Protein AF-A0A4Q3XV71-F1 (afdb_monomer)

Radius of gyration: 13.36 Å; Cα contacts (8 Å, |Δi|>4): 18; chains: 1; bounding box: 22×31×36 Å

Mean predicted aligned error: 11.02 Å

Sequence (59 aa):
MKPTSISAERLFEEHREALRWEWIAGHAHPERRFDEAAVRDAQSAADLVGYLNYIHPYR

pLDDT: mean 70.97, std 13.39, range [36.16, 92.25]

Structure (mmCIF, N/CA/C/O backbone):
data_AF-A0A4Q3XV71-F1
#
_entry.id   AF-A0A4Q3XV71-F1
#
loop_
_atom_site.group_PDB
_atom_site.id
_atom_site.type_symbol
_atom_site.label_atom_id
_atom_site.label_alt_id
_atom_site.label_comp_id
_atom_site.label_asym_id
_atom_site.label_entity_id
_atom_site.label_seq_id
_atom_site.pdbx_PDB_ins_code
_atom_site.Cartn_x
_atom_site.Cartn_y
_atom_site.Cartn_z
_atom_site.occupancy
_atom_site.B_iso_or_equiv
_atom_site.auth_seq_id
_atom_site.auth_comp_id
_atom_site.auth_asym_id
_atom_site.auth_atom_id
_atom_site.pdbx_PDB_model_num
ATOM 1 N N . MET A 1 1 ? 3.702 23.179 12.779 1.00 43.59 1 MET A N 1
ATOM 2 C CA . MET A 1 1 ? 3.893 21.711 12.775 1.00 43.59 1 MET A CA 1
ATOM 3 C C . MET A 1 1 ? 4.350 21.301 11.389 1.00 43.59 1 MET A C 1
ATOM 5 O O . MET A 1 1 ? 3.673 21.659 10.435 1.00 43.59 1 MET A O 1
ATOM 9 N N . LYS A 1 2 ? 5.499 20.629 11.251 1.00 36.16 2 LYS A N 1
ATOM 10 C CA . LYS A 1 2 ? 5.855 20.004 9.966 1.00 36.16 2 LYS A CA 1
ATOM 11 C C . LYS A 1 2 ? 4.860 18.863 9.712 1.00 36.16 2 LYS A C 1
ATOM 13 O O . LYS A 1 2 ? 4.572 18.154 10.676 1.00 36.16 2 LYS A O 1
ATOM 18 N N . PRO A 1 3 ? 4.319 18.690 8.494 1.00 47.28 3 PRO A N 1
ATOM 19 C CA . PRO A 1 3 ? 3.478 17.540 8.195 1.00 47.28 3 PRO A CA 1
ATOM 20 C C . PRO A 1 3 ? 4.310 16.282 8.439 1.00 47.28 3 PRO A C 1
ATOM 22 O O . PRO A 1 3 ? 5.356 16.083 7.821 1.00 47.28 3 PRO A O 1
ATOM 25 N N . THR A 1 4 ? 3.900 15.484 9.419 1.00 58.56 4 THR A N 1
ATOM 26 C CA . THR A 1 4 ? 4.509 14.190 9.704 1.00 58.56 4 THR A CA 1
ATOM 27 C C . THR A 1 4 ? 4.271 13.335 8.470 1.00 58.56 4 THR A C 1
ATOM 29 O O . THR A 1 4 ? 3.123 13.058 8.135 1.00 58.56 4 THR A O 1
ATOM 32 N N . SER A 1 5 ? 5.325 12.978 7.738 1.00 54.00 5 SER A N 1
ATOM 33 C CA . SER A 1 5 ? 5.181 12.135 6.554 1.00 54.00 5 SER A CA 1
ATOM 34 C C . SER A 1 5 ? 4.550 10.803 6.969 1.00 54.00 5 SER A C 1
ATOM 36 O O . SER A 1 5 ? 5.129 10.075 7.780 1.00 54.00 5 SER A O 1
ATOM 38 N N . ILE A 1 6 ? 3.364 10.500 6.444 1.00 62.34 6 ILE A N 1
ATOM 39 C CA . ILE A 1 6 ? 2.711 9.200 6.613 1.00 62.34 6 ILE A CA 1
ATOM 40 C C . ILE A 1 6 ? 3.260 8.280 5.520 1.00 62.34 6 ILE A C 1
ATOM 42 O O . ILE A 1 6 ? 3.119 8.579 4.336 1.00 62.34 6 ILE A O 1
ATOM 46 N N . SER A 1 7 ? 3.920 7.189 5.914 1.00 68.50 7 SER A N 1
ATOM 47 C CA . SER A 1 7 ? 4.292 6.103 5.004 1.00 68.50 7 SER A CA 1
ATOM 48 C C . SER A 1 7 ? 3.200 5.033 4.996 1.00 68.50 7 SER A C 1
ATOM 50 O O . SER A 1 7 ? 2.500 4.846 5.993 1.00 68.50 7 SER A O 1
ATOM 52 N N . ALA A 1 8 ? 3.072 4.313 3.878 1.00 69.50 8 ALA A N 1
ATOM 53 C CA . ALA A 1 8 ? 2.161 3.173 3.772 1.00 69.50 8 ALA A CA 1
ATOM 54 C C . ALA A 1 8 ? 2.467 2.105 4.835 1.00 69.50 8 ALA A C 1
ATOM 56 O O . ALA A 1 8 ? 1.547 1.560 5.431 1.00 69.50 8 ALA A O 1
ATOM 57 N N . GLU A 1 9 ? 3.751 1.885 5.130 1.00 72.19 9 GLU A N 1
ATOM 58 C CA . GLU A 1 9 ? 4.210 1.001 6.206 1.00 72.19 9 GLU A CA 1
ATOM 59 C C . GLU A 1 9 ? 3.665 1.428 7.571 1.00 72.19 9 GLU A C 1
ATOM 61 O O . GLU A 1 9 ? 3.031 0.635 8.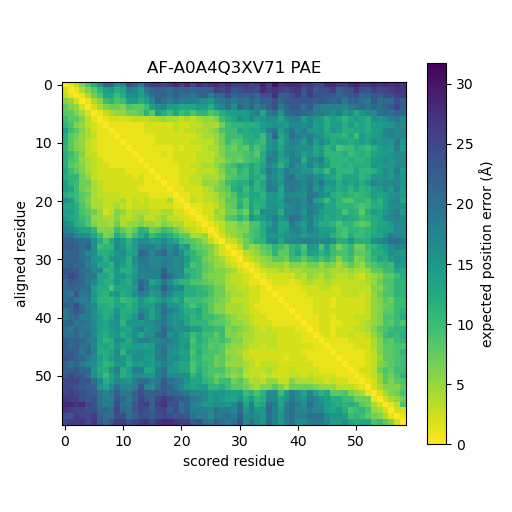261 1.00 72.19 9 GLU A O 1
ATOM 66 N N . ARG A 1 10 ? 3.828 2.703 7.942 1.00 77.88 10 ARG A N 1
ATOM 67 C CA . ARG A 1 10 ? 3.374 3.196 9.246 1.00 77.88 10 ARG A CA 1
ATOM 68 C C . ARG A 1 10 ? 1.856 3.108 9.393 1.00 77.88 10 ARG A C 1
ATOM 70 O O . ARG A 1 10 ? 1.374 2.721 10.450 1.00 77.88 10 ARG A O 1
ATOM 77 N N . LEU A 1 11 ? 1.119 3.456 8.337 1.00 77.69 11 LEU A N 1
ATOM 78 C CA . LEU A 1 11 ? -0.342 3.391 8.335 1.00 77.69 11 LEU A CA 1
ATOM 79 C C . LEU A 1 11 ? -0.843 1.944 8.401 1.00 77.69 11 LEU A C 1
ATOM 81 O O . LEU A 1 11 ? -1.814 1.669 9.105 1.00 77.69 11 LEU A O 1
ATOM 85 N N . PHE A 1 12 ? -0.175 1.029 7.698 1.00 80.38 12 PHE A N 1
ATOM 86 C CA . PHE A 1 12 ? -0.487 -0.391 7.753 1.00 80.38 12 PHE A CA 1
ATOM 87 C C . PHE A 1 12 ? -0.260 -0.959 9.152 1.00 80.38 12 PHE A C 1
ATOM 89 O O . PHE A 1 12 ? -1.181 -1.553 9.704 1.00 80.38 12 PHE A O 1
ATOM 96 N N . GLU A 1 13 ? 0.922 -0.750 9.737 1.00 83.44 13 GLU A N 1
ATOM 97 C CA . GLU A 1 13 ? 1.258 -1.303 11.055 1.00 83.44 13 GLU A CA 1
ATOM 98 C C . GLU A 1 13 ? 0.316 -0.784 12.149 1.00 83.44 13 GLU A C 1
ATOM 100 O O . GLU A 1 13 ? -0.136 -1.556 12.990 1.00 83.44 13 GLU A O 1
ATOM 105 N N . GLU A 1 14 ? -0.070 0.493 12.092 1.00 87.25 14 GLU A N 1
ATOM 106 C CA . GLU A 1 14 ? -1.005 1.085 13.056 1.00 87.25 14 GLU A CA 1
ATOM 107 C C . GLU A 1 14 ? -2.400 0.433 13.030 1.00 87.25 14 GLU A C 1
ATOM 109 O O . GLU A 1 14 ? -3.049 0.315 14.068 1.00 87.25 14 GLU A O 1
ATOM 114 N N . HIS A 1 15 ? -2.862 -0.026 11.865 1.00 84.56 15 HIS A N 1
ATOM 115 C CA . HIS A 1 15 ? -4.219 -0.560 11.697 1.00 84.56 15 HIS A CA 1
ATOM 116 C C . HIS A 1 15 ? -4.263 -2.081 11.527 1.00 84.56 15 HIS A C 1
ATOM 118 O O . HIS A 1 15 ? -5.352 -2.661 11.447 1.00 84.56 15 HIS A O 1
ATOM 124 N N . ARG A 1 16 ? -3.098 -2.736 11.492 1.00 88.06 16 ARG A N 1
ATOM 125 C CA . ARG A 1 16 ? -2.958 -4.154 11.166 1.00 88.06 16 ARG A CA 1
ATOM 126 C C . ARG A 1 16 ? -3.805 -5.041 12.060 1.00 88.06 16 ARG A C 1
ATOM 128 O O . ARG A 1 16 ? -4.556 -5.868 11.556 1.00 88.06 16 ARG A O 1
ATOM 135 N N . GLU A 1 17 ? -3.707 -4.865 13.372 1.00 91.00 17 GLU A N 1
ATOM 136 C CA . GLU A 1 17 ? -4.420 -5.712 14.330 1.00 91.00 17 GLU A CA 1
ATOM 137 C C . GLU A 1 17 ? -5.918 -5.402 14.353 1.00 91.00 17 GLU A C 1
ATOM 139 O O . GLU A 1 17 ? -6.744 -6.308 14.244 1.00 91.00 17 GLU A O 1
ATOM 144 N N . ALA A 1 18 ? -6.274 -4.115 14.423 1.00 92.25 18 ALA A N 1
ATOM 145 C CA . ALA A 1 18 ? -7.660 -3.668 14.541 1.00 92.25 18 ALA A CA 1
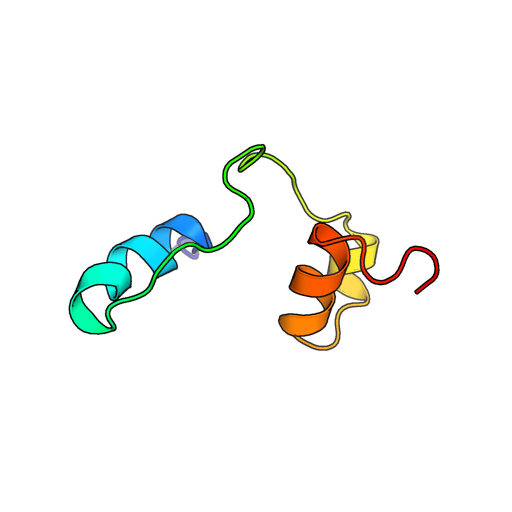ATOM 146 C C . ALA A 1 18 ? -8.507 -4.049 13.319 1.00 92.25 18 ALA A C 1
ATOM 148 O O . ALA A 1 18 ? -9.666 -4.442 13.458 1.00 92.25 18 ALA A O 1
ATOM 149 N N . LEU A 1 19 ? -7.925 -3.949 12.122 1.00 89.69 19 LEU A N 1
ATOM 150 C CA . LEU A 1 19 ? -8.609 -4.250 10.865 1.00 89.69 19 LEU A CA 1
ATOM 151 C C . LEU A 1 19 ? -8.245 -5.630 10.302 1.00 89.69 19 LEU A C 1
ATOM 153 O O . LEU A 1 19 ? -8.789 -6.029 9.271 1.00 89.69 19 LEU A O 1
ATOM 157 N N . ARG A 1 20 ? -7.370 -6.376 10.994 1.00 88.75 20 ARG A N 1
ATOM 158 C CA . ARG A 1 20 ? -6.826 -7.682 10.579 1.00 88.75 20 ARG A CA 1
ATOM 159 C C .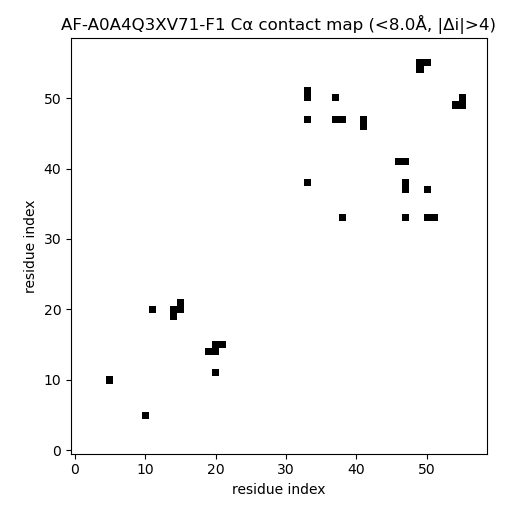 ARG A 1 20 ? -6.256 -7.639 9.165 1.00 88.75 20 ARG A C 1
ATOM 161 O O . ARG A 1 20 ? -6.570 -8.484 8.328 1.00 88.75 20 ARG A O 1
ATOM 168 N N . TRP A 1 21 ? -5.470 -6.611 8.881 1.00 84.44 21 TRP A N 1
ATOM 169 C CA . TRP A 1 21 ? -4.848 -6.468 7.576 1.00 84.44 21 TRP A CA 1
ATOM 170 C C . TRP A 1 21 ? -3.701 -7.452 7.400 1.00 84.44 21 TRP A C 1
ATOM 172 O O . TRP A 1 21 ? -2.923 -7.726 8.316 1.00 84.44 21 TRP A O 1
ATOM 182 N N . GLU A 1 22 ? -3.577 -7.941 6.174 1.00 78.56 22 GLU A N 1
ATOM 183 C CA . GLU A 1 22 ? -2.472 -8.779 5.749 1.00 78.56 22 GLU A CA 1
ATOM 184 C C . GLU A 1 22 ? -1.703 -8.068 4.643 1.00 78.56 22 GLU A C 1
ATOM 186 O O . GLU A 1 22 ? -2.279 -7.532 3.694 1.00 78.56 22 GLU A O 1
ATOM 191 N N . TRP A 1 23 ? -0.381 -8.039 4.786 1.00 77.50 23 TRP A N 1
ATOM 192 C CA . TRP A 1 23 ? 0.484 -7.449 3.784 1.00 77.50 23 TRP A CA 1
ATOM 193 C C . TRP A 1 23 ? 0.748 -8.493 2.704 1.00 77.50 23 TRP A C 1
ATOM 195 O O . TRP A 1 23 ? 1.609 -9.361 2.851 1.00 77.50 23 TRP A O 1
ATOM 205 N N . ILE A 1 24 ? -0.007 -8.413 1.613 1.00 72.56 24 ILE A N 1
ATOM 206 C CA . ILE A 1 24 ? -0.058 -9.479 0.605 1.00 72.56 24 ILE A CA 1
ATOM 207 C C . ILE A 1 24 ? 1.075 -9.434 -0.439 1.00 72.56 24 ILE A C 1
ATOM 209 O O . ILE A 1 24 ? 1.338 -10.448 -1.078 1.00 72.56 24 ILE A O 1
ATOM 213 N N . ALA A 1 25 ? 1.760 -8.297 -0.635 1.00 67.94 25 ALA A N 1
ATOM 214 C CA . ALA A 1 25 ? 2.832 -8.149 -1.636 1.00 67.94 25 ALA A CA 1
ATOM 215 C C . ALA A 1 25 ? 3.701 -6.899 -1.402 1.00 67.94 25 ALA A C 1
ATOM 217 O O . ALA A 1 25 ? 3.259 -5.961 -0.758 1.00 67.94 25 ALA A O 1
ATOM 218 N N . GLY A 1 26 ? 4.911 -6.834 -1.973 1.00 65.12 26 GLY A N 1
ATOM 219 C CA . GLY A 1 26 ? 5.783 -5.644 -1.889 1.00 65.12 26 GLY A CA 1
ATOM 220 C C . GLY A 1 26 ? 6.853 -5.681 -0.788 1.00 65.12 26 GLY A C 1
ATOM 221 O O . GLY A 1 26 ? 7.535 -4.687 -0.572 1.00 65.12 26 GLY A O 1
ATOM 222 N N . HIS A 1 27 ? 7.052 -6.835 -0.143 1.00 66.62 27 HIS A N 1
ATOM 223 C CA . HIS A 1 27 ? 8.060 -7.056 0.911 1.00 66.62 27 HIS A CA 1
ATOM 224 C C . HIS A 1 27 ? 9.521 -6.930 0.447 1.00 66.62 27 HIS A C 1
ATOM 226 O O . HIS A 1 27 ? 10.415 -6.775 1.268 1.00 66.62 27 HIS A O 1
ATOM 232 N N . ALA A 1 28 ? 9.783 -7.039 -0.860 1.00 56.47 28 ALA A N 1
ATOM 233 C CA . ALA A 1 28 ? 11.141 -7.205 -1.378 1.00 56.47 28 ALA A CA 1
ATOM 234 C C . ALA A 1 28 ? 11.931 -5.896 -1.550 1.00 56.47 28 ALA A C 1
ATOM 236 O O . ALA A 1 28 ? 13.148 -5.967 -1.651 1.00 56.47 28 ALA A O 1
ATOM 237 N N . HIS A 1 29 ? 11.275 -4.730 -1.595 1.00 59.34 29 HIS A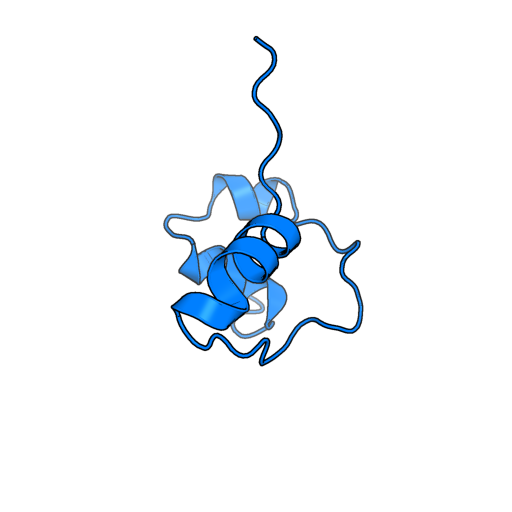 N 1
ATOM 238 C CA . HIS A 1 29 ? 11.932 -3.447 -1.884 1.00 59.34 29 HIS A CA 1
ATOM 239 C C . HIS A 1 29 ? 11.144 -2.249 -1.309 1.00 59.34 29 HIS A C 1
ATOM 241 O O . HIS A 1 29 ? 10.596 -1.459 -2.086 1.00 59.34 29 HIS A O 1
ATOM 247 N N . PRO A 1 30 ? 11.028 -2.097 0.026 1.00 57.09 30 PRO A N 1
ATOM 248 C CA . PRO A 1 30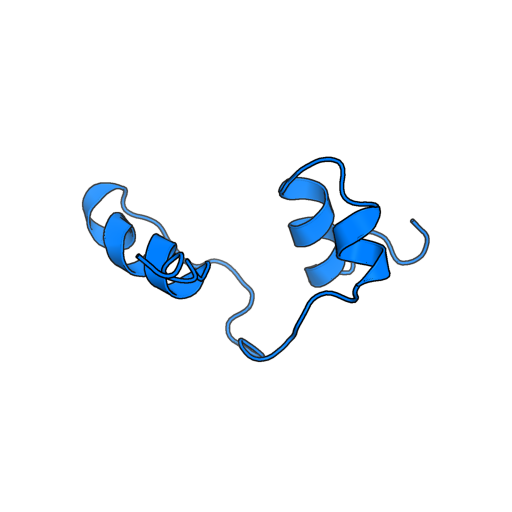 ? 10.313 -0.969 0.646 1.00 57.09 30 PRO A CA 1
ATOM 249 C C . PRO A 1 30 ? 10.917 0.404 0.292 1.00 57.09 30 PRO A C 1
ATOM 251 O O . PRO A 1 30 ? 10.251 1.433 0.393 1.00 57.09 30 PRO A O 1
ATOM 254 N N . GLU A 1 31 ? 12.171 0.433 -0.157 1.00 59.75 31 GLU A N 1
ATOM 255 C CA . GLU A 1 31 ? 12.886 1.614 -0.633 1.00 59.75 31 GLU A CA 1
ATOM 256 C C . GLU A 1 31 ? 12.474 2.076 -2.039 1.00 59.75 31 GLU A C 1
ATOM 258 O O . GLU A 1 31 ? 12.849 3.183 -2.446 1.00 59.75 31 GLU A O 1
ATOM 263 N N . ARG A 1 32 ? 11.726 1.257 -2.798 1.00 66.06 32 ARG A N 1
ATOM 264 C CA . ARG A 1 32 ? 11.265 1.637 -4.138 1.00 66.06 32 ARG A CA 1
ATOM 265 C C . ARG A 1 32 ? 10.314 2.820 -4.045 1.00 66.06 32 ARG A C 1
ATOM 267 O O . ARG A 1 32 ? 9.206 2.735 -3.525 1.00 66.06 32 ARG A O 1
ATOM 274 N N . ARG A 1 33 ? 10.765 3.935 -4.607 1.00 69.31 33 ARG A N 1
ATOM 275 C CA . ARG A 1 33 ? 9.966 5.143 -4.780 1.00 69.31 33 ARG A CA 1
ATOM 276 C C . ARG A 1 33 ? 9.208 5.076 -6.100 1.00 69.31 33 ARG A C 1
ATOM 278 O O . ARG A 1 33 ? 9.691 4.500 -7.074 1.00 69.31 33 ARG A O 1
ATOM 285 N N . PHE A 1 34 ? 8.030 5.686 -6.123 1.00 71.44 34 PHE A N 1
ATOM 286 C CA . PHE A 1 34 ? 7.333 5.986 -7.367 1.00 71.44 34 PHE A CA 1
ATOM 287 C C . PHE A 1 34 ? 8.166 6.969 -8.193 1.00 71.44 34 PHE A C 1
ATOM 289 O O . PHE A 1 34 ? 8.809 7.854 -7.626 1.00 71.44 34 PHE A O 1
ATOM 296 N N . ASP A 1 35 ? 8.141 6.822 -9.517 1.00 80.12 35 ASP A N 1
ATOM 297 C CA . ASP A 1 35 ? 8.646 7.872 -10.398 1.00 80.12 35 ASP A CA 1
ATOM 298 C C . ASP A 1 35 ? 7.770 9.12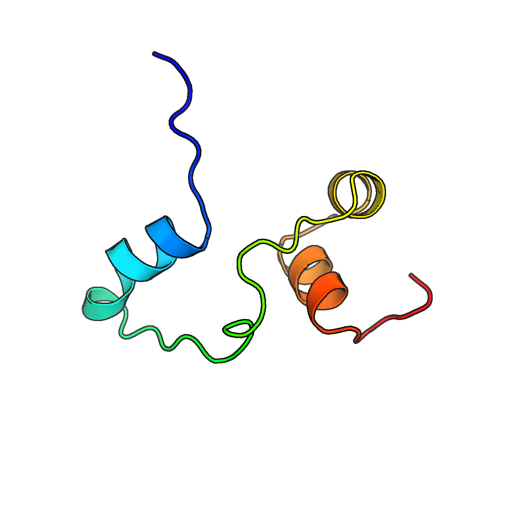2 -10.231 1.00 80.12 35 ASP A C 1
ATOM 300 O O . ASP A 1 35 ? 6.551 9.014 -10.066 1.00 80.12 35 ASP A O 1
ATOM 304 N N . GLU A 1 36 ? 8.368 10.313 -10.251 1.00 81.38 36 GLU A N 1
ATOM 305 C CA . GLU A 1 36 ? 7.619 11.562 -10.091 1.00 81.38 36 GLU A CA 1
ATOM 306 C C . GLU A 1 36 ? 6.524 11.723 -11.151 1.00 81.38 36 GLU A C 1
ATOM 308 O O . GLU A 1 36 ? 5.463 12.272 -10.850 1.00 81.38 36 GLU A O 1
ATOM 313 N N . ALA A 1 37 ? 6.737 11.221 -12.373 1.00 83.00 37 ALA A N 1
ATOM 314 C CA . ALA A 1 37 ? 5.709 11.211 -13.407 1.00 83.00 37 ALA A CA 1
ATOM 315 C C . ALA A 1 37 ? 4.513 10.340 -13.007 1.00 83.00 37 ALA A C 1
ATOM 317 O O . ALA A 1 37 ? 3.381 10.814 -13.043 1.00 83.00 37 ALA A O 1
ATOM 318 N N . ALA A 1 38 ? 4.764 9.129 -12.504 1.00 80.44 38 ALA A N 1
ATOM 319 C CA . ALA A 1 38 ? 3.708 8.232 -12.041 1.00 80.44 38 ALA A CA 1
ATOM 320 C C . ALA A 1 38 ? 2.893 8.837 -10.884 1.00 80.44 38 ALA A C 1
ATOM 322 O O . ALA A 1 38 ? 1.683 8.636 -10.813 1.00 80.44 38 ALA A O 1
ATOM 323 N N . VAL A 1 39 ? 3.530 9.612 -9.995 1.00 83.31 39 VAL A N 1
ATOM 324 C CA . VAL A 1 39 ? 2.830 10.321 -8.907 1.00 83.31 39 VAL A CA 1
ATOM 325 C C . VAL A 1 39 ? 1.944 11.445 -9.436 1.00 83.31 39 VAL A C 1
ATOM 327 O O . VAL A 1 39 ? 0.825 11.600 -8.951 1.00 83.31 39 VAL A O 1
ATOM 330 N N . ARG A 1 40 ? 2.420 12.231 -10.409 1.00 86.19 40 ARG A N 1
ATOM 331 C CA . ARG A 1 40 ? 1.620 13.319 -10.997 1.00 86.19 40 ARG A CA 1
ATOM 332 C C . ARG A 1 40 ? 0.432 12.801 -11.802 1.00 86.19 40 ARG A C 1
ATOM 334 O O . ARG A 1 40 ? -0.618 13.436 -11.782 1.00 86.19 40 ARG A O 1
ATOM 341 N N . ASP A 1 41 ? 0.616 11.691 -12.508 1.00 83.31 41 ASP A N 1
ATOM 342 C CA . ASP A 1 41 ? -0.367 11.176 -13.463 1.00 83.31 41 ASP A CA 1
ATOM 343 C C . ASP A 1 41 ? -1.400 10.243 -12.799 1.00 83.31 41 ASP A C 1
ATOM 345 O O . ASP A 1 41 ? -2.447 9.949 -13.381 1.00 83.31 41 ASP A O 1
ATOM 349 N N . ALA A 1 42 ? -1.149 9.800 -11.562 1.00 83.00 42 ALA A N 1
ATOM 350 C CA . ALA A 1 42 ? -2.084 8.981 -10.800 1.00 83.00 42 ALA A CA 1
ATOM 351 C C . ALA A 1 42 ? -3.374 9.745 -10.470 1.00 83.00 42 ALA A C 1
ATOM 353 O O . ALA A 1 42 ? -3.364 10.780 -9.803 1.00 83.00 42 ALA A O 1
ATOM 354 N N . GLN A 1 43 ? -4.514 9.183 -10.874 1.00 85.50 43 GLN A N 1
ATOM 355 C CA . GLN A 1 43 ? -5.833 9.727 -10.541 1.00 85.50 43 GLN A CA 1
ATOM 356 C C . GLN A 1 43 ? -6.398 9.118 -9.254 1.00 85.50 43 GLN A C 1
ATOM 358 O O . GLN A 1 43 ? -7.361 9.627 -8.680 1.00 85.50 43 GLN A O 1
ATOM 363 N N . SER A 1 44 ? -5.803 8.019 -8.792 1.00 78.81 44 SER A N 1
ATOM 364 C CA . SER A 1 44 ? -6.209 7.291 -7.600 1.00 78.81 44 SER A CA 1
ATOM 365 C C . SER A 1 44 ? -5.041 6.516 -6.984 1.00 78.81 44 SER A C 1
ATOM 367 O O . SER A 1 44 ? -4.036 6.228 -7.633 1.00 78.81 44 SER A O 1
ATOM 369 N N . ALA A 1 45 ? -5.206 6.087 -5.729 1.00 71.19 45 ALA A N 1
ATOM 370 C CA . ALA A 1 45 ? -4.252 5.186 -5.079 1.00 71.19 45 ALA A CA 1
ATOM 371 C C . ALA A 1 45 ? -4.100 3.842 -5.826 1.00 71.19 45 ALA A C 1
ATOM 373 O O . ALA A 1 45 ? -3.035 3.228 -5.774 1.00 71.19 45 ALA A O 1
ATOM 374 N N . ALA A 1 46 ? -5.133 3.401 -6.554 1.00 73.12 46 ALA A N 1
ATOM 375 C CA . ALA A 1 46 ? -5.093 2.170 -7.338 1.00 73.12 46 ALA A CA 1
ATOM 376 C C . ALA A 1 46 ? -4.115 2.259 -8.523 1.00 73.12 46 ALA A C 1
ATOM 378 O O . ALA A 1 46 ? -3.482 1.259 -8.856 1.00 73.12 46 ALA A O 1
ATOM 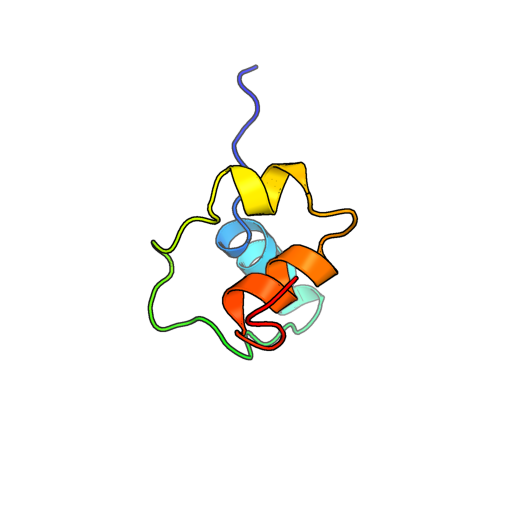379 N N . ASP A 1 47 ? -3.933 3.446 -9.111 1.00 76.00 47 ASP A N 1
ATOM 380 C CA . ASP A 1 47 ? -2.995 3.645 -10.223 1.00 76.00 47 ASP A CA 1
ATOM 381 C C . ASP A 1 47 ? -1.539 3.444 -9.768 1.00 76.00 47 ASP A C 1
ATOM 383 O O . ASP A 1 47 ? -0.760 2.762 -10.432 1.00 76.00 47 ASP A O 1
ATOM 387 N N 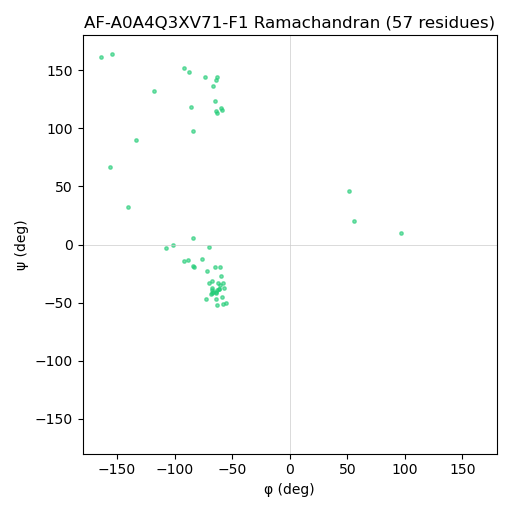. LEU A 1 48 ? -1.193 3.945 -8.577 1.00 75.19 48 LEU A N 1
ATOM 388 C CA . LEU A 1 48 ? 0.127 3.761 -7.963 1.00 75.19 48 LEU A CA 1
ATOM 389 C C . LEU A 1 48 ? 0.380 2.300 -7.568 1.00 75.19 48 LEU A C 1
ATOM 391 O O . LEU A 1 48 ? 1.458 1.753 -7.810 1.00 75.19 48 LEU A O 1
ATOM 395 N N . VAL A 1 49 ? -0.630 1.629 -7.013 1.00 75.31 49 VAL A N 1
ATOM 396 C CA . VAL A 1 49 ? -0.549 0.187 -6.735 1.00 75.31 49 VAL A CA 1
ATOM 397 C C . VAL A 1 49 ? -0.354 -0.609 -8.035 1.00 75.31 49 VAL A C 1
ATOM 399 O O . VAL A 1 49 ? 0.435 -1.553 -8.059 1.00 75.31 49 VAL A O 1
ATOM 402 N N . GLY A 1 50 ? -1.008 -0.212 -9.131 1.00 71.19 50 GLY A N 1
ATOM 403 C CA . GLY A 1 50 ? -0.812 -0.799 -10.461 1.00 71.19 50 GLY A CA 1
ATOM 404 C C . GLY A 1 50 ? 0.601 -0.595 -11.021 1.00 71.19 50 GLY A C 1
ATOM 405 O O . GLY A 1 50 ? 1.178 -1.543 -11.560 1.00 71.19 50 GLY A O 1
ATOM 406 N N . TYR A 1 51 ? 1.176 0.599 -10.833 1.00 71.75 51 TYR A N 1
ATOM 407 C CA . TYR A 1 51 ? 2.549 0.944 -11.232 1.00 71.75 51 TYR A CA 1
ATOM 408 C C . TYR A 1 51 ? 3.592 0.033 -10.568 1.00 71.75 51 TYR A C 1
ATOM 410 O O . TYR A 1 51 ? 4.474 -0.505 -11.236 1.00 71.75 51 TYR A O 1
ATOM 418 N N . LEU A 1 52 ? 3.465 -0.213 -9.260 1.00 70.19 52 LEU A N 1
ATOM 419 C CA . LEU A 1 52 ? 4.383 -1.106 -8.539 1.00 70.19 52 LEU A CA 1
ATOM 420 C C . LEU A 1 52 ? 4.214 -2.576 -8.928 1.00 70.19 52 LEU A C 1
ATOM 422 O O . LEU A 1 52 ? 5.194 -3.322 -8.944 1.00 70.19 52 LEU A O 1
ATOM 426 N N . ASN A 1 53 ? 2.987 -2.981 -9.254 1.00 65.00 53 ASN A N 1
ATOM 427 C CA . ASN A 1 53 ? 2.662 -4.360 -9.603 1.00 65.00 53 ASN A CA 1
ATOM 428 C C . ASN A 1 53 ? 2.934 -4.712 -11.076 1.00 65.00 53 ASN A C 1
ATOM 430 O O . ASN A 1 53 ? 2.621 -5.826 -11.488 1.00 65.00 53 ASN A O 1
ATOM 434 N N . TYR A 1 54 ? 3.524 -3.812 -11.875 1.00 56.72 54 TYR A N 1
ATOM 435 C CA . TYR A 1 54 ? 3.841 -4.059 -13.292 1.00 56.72 54 TYR A CA 1
ATOM 436 C C . TYR A 1 54 ? 2.629 -4.469 -14.149 1.00 56.72 54 TYR A C 1
ATOM 438 O O . TYR A 1 54 ? 2.788 -5.041 -15.226 1.00 56.72 54 TYR A O 1
ATOM 446 N N . ILE A 1 55 ? 1.400 -4.180 -13.702 1.00 54.47 55 ILE A N 1
ATOM 447 C CA . ILE A 1 55 ? 0.203 -4.660 -14.407 1.00 54.47 55 ILE A CA 1
ATOM 448 C C . ILE A 1 55 ? 0.023 -3.886 -15.719 1.00 54.47 55 ILE A C 1
ATOM 450 O O . ILE A 1 55 ? -0.614 -4.399 -16.635 1.00 54.47 55 ILE A O 1
ATOM 454 N N . HIS A 1 56 ? 0.585 -2.677 -15.856 1.00 48.53 56 HIS A N 1
ATOM 455 C CA . HIS A 1 56 ? 0.475 -1.852 -17.065 1.00 48.53 56 HIS A CA 1
ATOM 456 C C . HIS A 1 56 ? 1.840 -1.280 -17.493 1.00 48.53 56 HIS A C 1
ATOM 458 O O . HIS A 1 56 ? 2.189 -0.175 -17.089 1.00 48.53 56 HIS A O 1
ATOM 464 N N . PRO A 1 57 ? 2.607 -1.984 -18.345 1.00 48.44 57 PRO A N 1
ATOM 465 C CA . PRO A 1 57 ? 3.887 -1.481 -18.854 1.00 48.44 57 PRO A CA 1
ATOM 466 C C . PRO A 1 57 ? 3.775 -0.302 -19.844 1.00 48.44 57 PRO A C 1
ATOM 468 O O . PRO A 1 57 ? 4.802 0.199 -20.288 1.00 48.44 57 PRO A O 1
ATOM 471 N N . TYR A 1 58 ? 2.563 0.142 -20.205 1.00 46.25 58 TYR A N 1
ATOM 472 C CA . TYR A 1 58 ? 2.333 1.163 -21.241 1.00 46.25 58 TYR A CA 1
ATOM 473 C C . TYR A 1 58 ? 1.217 2.161 -20.900 1.00 46.25 58 TYR A C 1
ATOM 475 O O . TYR A 1 58 ? 0.503 2.602 -21.802 1.00 46.25 58 TYR A O 1
ATOM 483 N N . ARG A 1 59 ? 1.016 2.478 -19.620 1.00 53.47 59 ARG A N 1
ATOM 484 C CA . ARG A 1 59 ? 0.119 3.574 -19.238 1.00 53.47 59 ARG A CA 1
ATOM 485 C C . ARG A 1 59 ? 0.914 4.834 -18.948 1.00 53.47 59 ARG A C 1
ATOM 487 O O . ARG A 1 59 ? 1.987 4.689 -18.325 1.00 53.47 59 ARG A O 1
#

Solvent-accessible surface area (backbone atoms only — not comparable to full-atom values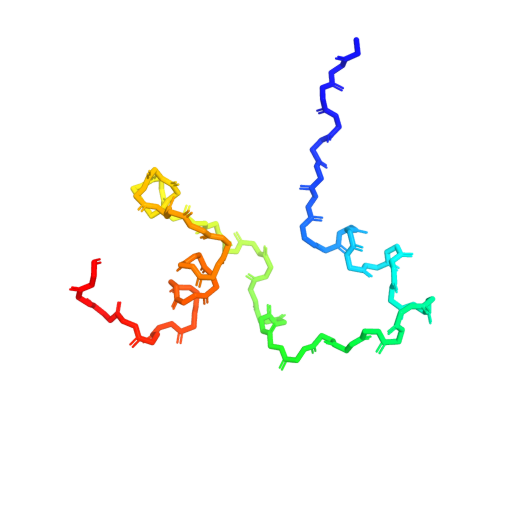): 4102 Å² total; per-residue (Å²): 130,80,83,77,84,81,48,72,66,60,56,45,65,75,40,23,78,87,69,65,59,74,90,88,76,69,87,89,53,82,82,68,71,78,55,71,65,58,62,71,72,39,90,46,75,66,50,51,55,36,61,77,64,62,76,58,94,83,118

Secondary structure (DSSP, 8-state):
----PPPHHHHHHHHHHHHT----S-TT-TT-PPPHHHHHH-SSHHHHHHHHTTS-TT-

Foldseek 3Di:
DPPDDDDPVNVCVVCCVVVVDDDPDDPPCSPDDDDPVQVVPDPDPVSVVCVVVVVDPPD